Protein AF-A0AAP2E0U9-F1 (afdb_monomer_lite)

Organism: NCBI:txid2782350

Radius of gyration: 15.08 Å; chains: 1; bounding box: 34×25×40 Å

Foldseek 3Di:
DAVVVVQVVDQQFKPKDFQQQPVDPARLVVVQVSVCRQQVNLFPWAPWDWPDDLVDQKIKIWTDTPNDIDIDIAGCDRRGDGPVSVVVSQVVCVVVVGQWGKWWWDDPVRMTMIGTDGPVRVVVCVVPHPTDTD

pLDDT: mean 92.34, std 5.95, range [60.09, 98.56]

Structure (mmCIF, N/CA/C/O backbone):
data_AF-A0AAP2E0U9-F1
#
_entry.id   AF-A0AAP2E0U9-F1
#
loop_
_atom_site.group_PDB
_atom_site.id
_atom_site.type_symbol
_atom_site.label_atom_id
_atom_site.label_alt_id
_atom_site.label_comp_id
_atom_site.label_asym_id
_atom_site.label_entity_id
_atom_site.label_seq_id
_atom_site.pdbx_PDB_ins_code
_atom_site.Cartn_x
_atom_site.Cartn_y
_atom_site.Cartn_z
_atom_site.occupancy
_atom_site.B_iso_or_equiv
_atom_site.auth_seq_id
_atom_site.auth_comp_id
_atom_site.auth_asym_id
_atom_site.auth_atom_id
_atom_site.pdbx_PDB_model_num
ATOM 1 N N . MET A 1 1 ? -0.416 -11.662 25.549 1.00 60.09 1 MET A N 1
ATOM 2 C CA . MET A 1 1 ? -0.450 -11.434 24.098 1.00 60.09 1 MET A CA 1
ATOM 3 C C . MET A 1 1 ? -0.755 -9.972 23.897 1.00 60.09 1 MET A C 1
ATOM 5 O O . MET A 1 1 ? -1.768 -9.508 24.418 1.00 60.09 1 MET A O 1
ATOM 9 N N . LYS A 1 2 ? 0.167 -9.244 23.276 1.00 81.81 2 LYS A N 1
ATOM 10 C CA . LYS A 1 2 ? -0.075 -7.851 22.893 1.00 81.81 2 LYS A CA 1
ATOM 11 C C . LYS A 1 2 ? -1.037 -7.827 21.696 1.00 81.81 2 LYS A C 1
ATOM 13 O O . LYS A 1 2 ? -1.139 -8.826 20.985 1.00 81.81 2 LYS A O 1
ATOM 18 N N . ILE A 1 3 ? -1.794 -6.747 21.497 1.00 85.50 3 ILE A N 1
ATOM 19 C CA . ILE A 1 3 ? -2.794 -6.702 20.413 1.00 85.50 3 ILE A CA 1
ATOM 20 C C . ILE A 1 3 ? -2.119 -6.798 19.039 1.00 85.50 3 ILE A C 1
ATOM 22 O O . ILE A 1 3 ? -2.658 -7.417 18.130 1.00 85.50 3 ILE A O 1
ATOM 26 N N . GLU A 1 4 ? -0.907 -6.264 18.925 1.00 83.50 4 GLU A N 1
ATOM 27 C CA . GLU A 1 4 ? -0.065 -6.289 17.736 1.00 83.50 4 GLU A CA 1
ATOM 28 C C . GLU A 1 4 ? 0.244 -7.728 17.320 1.00 83.50 4 GLU A C 1
ATOM 30 O O . GLU A 1 4 ? 0.040 -8.087 16.168 1.00 83.50 4 GLU A O 1
ATOM 35 N N . GLU A 1 5 ? 0.645 -8.584 18.268 1.00 85.31 5 GLU A N 1
ATOM 36 C CA . GLU A 1 5 ? 0.932 -10.004 18.012 1.00 85.31 5 GLU A CA 1
ATOM 37 C C . GLU A 1 5 ? -0.302 -10.740 17.473 1.00 85.31 5 GLU A C 1
ATOM 39 O O . GLU A 1 5 ? -0.194 -11.578 16.580 1.00 85.31 5 GLU A O 1
ATOM 44 N N . LEU A 1 6 ? -1.488 -10.409 17.996 1.00 88.19 6 LEU A N 1
ATOM 45 C CA . LEU A 1 6 ? -2.742 -10.976 17.508 1.00 88.19 6 LEU A CA 1
ATOM 46 C C . LEU A 1 6 ? -3.062 -10.480 16.095 1.00 88.19 6 LEU A C 1
ATOM 48 O O . LEU A 1 6 ? -3.401 -11.290 15.238 1.00 88.19 6 LEU A O 1
ATOM 52 N N . LEU A 1 7 ? -2.953 -9.176 15.839 1.00 89.50 7 LEU A N 1
ATOM 53 C CA . LEU A 1 7 ? -3.239 -8.594 14.526 1.00 89.50 7 LEU A CA 1
ATOM 54 C C . LEU A 1 7 ? -2.284 -9.126 13.451 1.00 89.50 7 LEU A C 1
ATOM 56 O O . LEU A 1 7 ? -2.740 -9.498 12.374 1.00 89.50 7 LEU A O 1
ATOM 60 N N . LEU A 1 8 ? -0.992 -9.249 13.765 1.00 87.50 8 LEU A N 1
ATOM 61 C CA . LEU A 1 8 ? 0.019 -9.809 12.861 1.00 87.50 8 LEU A CA 1
ATOM 62 C C . LEU A 1 8 ? -0.222 -11.291 12.537 1.00 87.50 8 LEU A C 1
ATOM 64 O O . LEU A 1 8 ? 0.231 -11.774 11.504 1.00 87.50 8 LEU A O 1
ATOM 68 N N . SER A 1 9 ? -0.971 -12.017 13.375 1.00 87.06 9 SER A N 1
ATOM 69 C CA . SER A 1 9 ? -1.370 -13.402 13.083 1.00 87.06 9 SER A CA 1
ATOM 70 C C . SER A 1 9 ? -2.527 -13.522 12.076 1.00 87.06 9 SER A C 1
ATOM 72 O O . SER A 1 9 ? -2.862 -14.630 11.656 1.00 87.06 9 SER A O 1
ATOM 74 N N . LEU A 1 10 ? -3.144 -12.402 11.677 1.00 88.81 10 LEU A N 1
ATOM 75 C CA . LEU A 1 10 ? -4.302 -12.353 10.784 1.00 88.81 10 LEU A CA 1
ATOM 76 C C . LEU A 1 10 ? -3.895 -11.801 9.408 1.00 88.81 10 LEU A C 1
ATOM 78 O O . LEU A 1 10 ? -4.012 -10.605 9.146 1.00 88.81 10 LEU A O 1
ATOM 82 N N . SER A 1 11 ? -3.468 -12.683 8.501 1.00 82.38 11 SER A N 1
ATOM 83 C CA . SER A 1 11 ? -2.918 -12.323 7.178 1.00 82.38 11 SER A CA 1
ATOM 84 C C . SER A 1 11 ? -3.882 -11.600 6.224 1.00 82.38 11 SER A C 1
ATOM 86 O O . SER A 1 11 ? -3.443 -11.018 5.236 1.00 82.38 11 SER A O 1
ATOM 88 N N . ASP A 1 12 ? -5.189 -11.634 6.498 1.00 89.62 12 ASP A N 1
ATOM 89 C CA . ASP A 1 12 ? -6.207 -10.885 5.740 1.00 89.62 12 ASP A CA 1
ATOM 90 C C . ASP A 1 12 ? -6.577 -9.542 6.392 1.00 89.62 12 ASP A C 1
ATOM 92 O O . ASP A 1 12 ? -7.407 -8.804 5.865 1.00 89.62 12 ASP A O 1
ATOM 96 N N . VAL A 1 13 ? -5.980 -9.226 7.544 1.00 92.62 13 VAL A N 1
ATOM 97 C CA . VAL A 1 13 ? -6.200 -7.981 8.293 1.00 92.62 13 VAL A CA 1
ATOM 98 C C . VAL A 1 13 ? -4.960 -7.101 8.241 1.00 92.62 13 VAL A C 1
ATOM 100 O O . VAL A 1 13 ? -5.075 -5.900 8.001 1.00 92.62 13 VAL A O 1
ATOM 103 N N . VAL A 1 14 ? -3.782 -7.693 8.448 1.00 94.56 14 VAL A N 1
ATOM 104 C CA . VAL A 1 14 ? -2.504 -6.987 8.375 1.00 94.56 14 VAL A CA 1
ATOM 105 C C . VAL A 1 14 ? -1.708 -7.496 7.188 1.00 94.56 14 VAL A C 1
ATOM 107 O O . VAL A 1 14 ? -1.474 -8.693 7.035 1.00 94.56 14 VAL A O 1
ATOM 110 N N . PHE A 1 15 ? -1.283 -6.558 6.353 1.00 94.62 15 PHE A N 1
ATOM 111 C CA . PHE A 1 15 ? -0.332 -6.804 5.292 1.00 94.62 15 PHE A CA 1
ATOM 112 C C . PHE A 1 15 ? 1.074 -6.651 5.859 1.00 94.62 15 PHE A C 1
ATOM 114 O O . PHE A 1 15 ? 1.415 -5.604 6.405 1.00 94.62 15 PHE A O 1
ATOM 121 N N . VAL A 1 16 ? 1.860 -7.712 5.733 1.00 92.50 16 VAL A N 1
ATOM 122 C CA . VAL A 1 16 ? 3.255 -7.788 6.155 1.00 92.50 16 VAL A CA 1
ATOM 123 C C . VAL A 1 16 ? 4.077 -8.093 4.914 1.00 92.50 16 VAL A C 1
ATOM 125 O O . VAL A 1 16 ? 3.772 -9.070 4.226 1.00 92.50 16 VAL A O 1
ATOM 128 N N . PHE A 1 17 ? 5.092 -7.287 4.621 1.00 90.69 17 PHE A N 1
ATOM 129 C CA . PHE A 1 17 ? 6.033 -7.601 3.549 1.00 90.69 17 PHE A CA 1
ATOM 130 C C . PHE A 1 17 ? 7.441 -7.105 3.852 1.00 90.69 17 PHE A C 1
ATOM 132 O O . PHE A 1 17 ? 7.629 -6.150 4.607 1.00 90.69 17 PHE A O 1
ATOM 139 N N . ASP A 1 18 ? 8.402 -7.799 3.250 1.00 90.19 18 ASP A N 1
ATOM 140 C CA . ASP A 1 18 ? 9.794 -7.380 3.194 1.00 90.19 18 ASP A CA 1
ATOM 141 C C . ASP A 1 18 ? 9.924 -6.206 2.222 1.00 90.19 18 ASP A C 1
ATOM 143 O O . ASP A 1 18 ? 9.388 -6.250 1.116 1.00 90.19 18 ASP A O 1
ATOM 147 N N . THR A 1 19 ? 10.580 -5.137 2.656 1.00 89.25 19 THR A N 1
ATOM 148 C CA . THR A 1 19 ? 10.772 -3.937 1.834 1.00 89.25 19 THR A CA 1
ATOM 149 C C . THR A 1 19 ? 11.840 -4.116 0.755 1.00 89.25 19 THR A C 1
ATOM 151 O O . THR A 1 19 ? 11.876 -3.303 -0.172 1.00 89.25 19 THR A O 1
ATOM 154 N N . GLU A 1 20 ? 12.640 -5.185 0.826 1.00 89.50 20 GLU A N 1
ATOM 155 C CA . GLU A 1 20 ? 13.470 -5.676 -0.275 1.00 89.50 20 GLU A CA 1
ATOM 156 C C . GLU A 1 20 ? 12.590 -6.401 -1.318 1.00 89.50 20 GLU A C 1
ATOM 158 O O . GLU A 1 20 ? 11.845 -7.329 -1.015 1.00 89.50 20 GLU A O 1
ATOM 163 N N . LEU A 1 21 ? 12.674 -5.966 -2.574 1.00 86.06 21 LEU A N 1
ATOM 164 C CA . LEU A 1 21 ? 11.844 -6.359 -3.714 1.00 86.06 21 LEU A CA 1
ATOM 165 C C . LEU A 1 21 ? 12.523 -7.387 -4.624 1.00 86.06 21 LEU A C 1
ATOM 167 O O . LEU A 1 21 ? 11.905 -7.876 -5.567 1.00 86.06 21 LEU A O 1
ATOM 171 N N . ALA A 1 22 ? 13.795 -7.721 -4.383 1.00 82.31 22 ALA A N 1
ATOM 172 C CA . ALA A 1 22 ? 14.566 -8.601 -5.267 1.00 82.31 22 ALA A CA 1
ATOM 173 C C . ALA A 1 22 ? 14.046 -10.044 -5.335 1.00 82.31 22 ALA A C 1
ATOM 175 O O . ALA A 1 22 ? 14.417 -10.804 -6.232 1.00 82.31 22 ALA A O 1
ATOM 176 N N . ASN A 1 23 ? 13.201 -10.433 -4.387 1.00 84.62 23 ASN A N 1
ATOM 177 C CA . ASN A 1 23 ? 12.514 -11.716 -4.344 1.00 84.62 23 ASN A CA 1
ATOM 178 C C . ASN A 1 23 ? 11.212 -11.750 -5.167 1.00 84.62 23 ASN A C 1
ATOM 180 O O . ASN A 1 23 ? 10.657 -12.840 -5.319 1.00 84.62 23 ASN A O 1
ATOM 184 N N . LEU A 1 24 ? 10.729 -10.612 -5.681 1.00 84.81 24 LEU A N 1
ATOM 185 C CA . LEU A 1 24 ? 9.450 -10.499 -6.389 1.00 84.81 24 LEU A CA 1
ATOM 186 C C . LEU A 1 24 ? 9.652 -10.220 -7.883 1.00 84.81 24 LEU A C 1
ATOM 188 O O . LEU A 1 24 ? 10.531 -9.460 -8.283 1.00 84.81 24 LEU A O 1
ATOM 192 N N . GLU A 1 25 ? 8.807 -10.830 -8.716 1.00 87.19 25 GLU A N 1
ATOM 193 C CA . GLU A 1 25 ? 8.807 -10.589 -10.168 1.00 87.19 25 GLU A CA 1
ATOM 194 C C . GLU A 1 25 ? 8.030 -9.310 -10.522 1.00 87.19 25 GLU A C 1
ATOM 196 O O . GLU A 1 25 ? 8.446 -8.559 -11.400 1.00 87.19 25 GLU A O 1
ATOM 201 N N . HIS A 1 26 ? 6.937 -9.039 -9.797 1.00 93.56 26 HIS A N 1
ATOM 202 C CA . HIS A 1 26 ? 6.062 -7.876 -9.985 1.00 93.56 26 HIS A CA 1
ATOM 203 C C . HIS A 1 26 ? 5.720 -7.227 -8.626 1.00 93.56 26 HIS A C 1
ATOM 205 O O . HIS A 1 26 ? 4.585 -7.332 -8.142 1.00 93.56 26 HIS A O 1
ATOM 211 N N . PRO A 1 27 ? 6.702 -6.592 -7.956 1.00 94.06 27 PRO A N 1
ATOM 212 C CA . PRO A 1 27 ? 6.560 -6.125 -6.579 1.00 94.06 27 PRO A CA 1
ATOM 213 C C . PRO A 1 27 ? 5.426 -5.117 -6.365 1.00 94.06 27 PRO A C 1
ATOM 215 O O . PRO A 1 27 ? 4.674 -5.227 -5.393 1.00 94.06 27 PRO A O 1
ATOM 218 N N . TYR A 1 28 ? 5.256 -4.136 -7.254 1.00 96.00 28 TYR A N 1
ATOM 219 C CA . TYR A 1 28 ? 4.191 -3.145 -7.117 1.00 96.00 28 TYR A CA 1
ATOM 220 C C . TYR A 1 28 ? 2.816 -3.779 -7.322 1.00 96.00 28 TYR A C 1
ATOM 222 O O . TYR A 1 28 ? 1.863 -3.401 -6.633 1.00 96.00 28 TYR A O 1
ATOM 230 N N . GLU A 1 29 ? 2.696 -4.748 -8.233 1.00 97.31 29 GLU A N 1
ATOM 231 C CA . GLU A 1 29 ? 1.455 -5.503 -8.401 1.00 97.31 29 GLU A CA 1
ATOM 232 C C . GLU A 1 29 ? 1.095 -6.283 -7.135 1.00 97.31 29 GLU A C 1
ATOM 234 O O . GLU A 1 29 ? -0.022 -6.142 -6.626 1.00 97.31 29 GLU A O 1
ATOM 239 N N . GLU A 1 30 ? 2.031 -7.056 -6.591 1.00 95.69 30 GLU A N 1
ATOM 240 C CA . GLU A 1 30 ? 1.802 -7.871 -5.397 1.00 95.69 30 GLU A CA 1
ATOM 241 C C . GLU A 1 30 ? 1.421 -7.022 -4.175 1.00 95.69 30 GLU A C 1
ATOM 243 O O . GLU A 1 30 ? 0.493 -7.361 -3.423 1.00 95.69 30 GLU A O 1
ATOM 248 N N .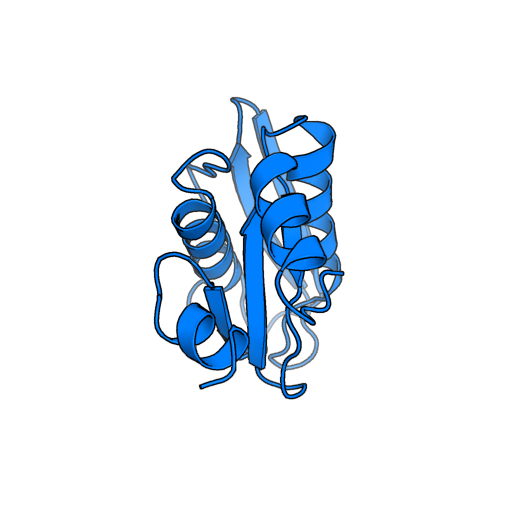 ILE A 1 31 ? 2.076 -5.871 -4.004 1.00 96.00 31 ILE A N 1
ATOM 249 C CA . ILE A 1 31 ? 1.752 -4.925 -2.935 1.00 96.00 31 ILE A CA 1
ATOM 250 C C . ILE A 1 31 ? 0.349 -4.324 -3.141 1.00 96.00 31 ILE A C 1
ATOM 252 O O . ILE A 1 31 ? -0.457 -4.305 -2.206 1.00 96.00 31 ILE A O 1
ATOM 256 N N . LEU A 1 32 ? 0.002 -3.878 -4.356 1.00 97.69 32 LEU A N 1
ATOM 257 C CA . LEU A 1 32 ? -1.336 -3.346 -4.663 1.00 97.69 32 LEU A CA 1
ATOM 258 C C . LEU A 1 32 ? -2.440 -4.382 -4.412 1.00 97.69 32 LEU A C 1
ATOM 260 O O . LEU A 1 32 ? -3.485 -4.047 -3.844 1.00 97.69 32 LEU A O 1
ATOM 264 N N . GLN A 1 33 ? -2.213 -5.639 -4.795 1.00 96.81 33 GLN A N 1
ATOM 265 C CA . GLN A 1 33 ? -3.140 -6.740 -4.534 1.00 96.81 33 GLN A CA 1
ATOM 266 C C . GLN A 1 33 ? -3.283 -7.023 -3.031 1.00 96.81 33 GLN A C 1
ATOM 268 O O . GLN A 1 33 ? -4.380 -7.324 -2.550 1.00 96.81 33 GLN A O 1
ATOM 273 N N . SER A 1 34 ? -2.204 -6.888 -2.263 1.00 96.44 34 SER A N 1
ATOM 274 C CA . SER A 1 34 ? -2.234 -7.060 -0.808 1.00 96.44 34 SER A CA 1
ATOM 275 C C . SER A 1 34 ? -3.008 -5.938 -0.113 1.00 96.44 34 SER A C 1
ATOM 277 O O . SER A 1 34 ? -3.867 -6.221 0.725 1.00 96.44 34 SER A O 1
ATOM 279 N N . PHE A 1 35 ? -2.834 -4.681 -0.537 1.00 97.62 35 PHE A N 1
ATOM 280 C CA . PHE A 1 35 ? -3.680 -3.568 -0.087 1.00 97.62 35 PHE A CA 1
ATOM 281 C C . PHE A 1 35 ? -5.156 -3.765 -0.446 1.00 97.62 35 PHE A C 1
ATOM 283 O O . PHE A 1 35 ? -6.050 -3.420 0.337 1.00 97.62 35 PHE A O 1
ATOM 290 N N . ALA A 1 36 ? -5.437 -4.372 -1.600 1.00 97.19 36 ALA A N 1
ATOM 291 C CA . ALA A 1 36 ? -6.800 -4.724 -1.970 1.00 97.19 36 ALA A CA 1
ATOM 292 C C . ALA A 1 36 ? -7.418 -5.761 -1.028 1.00 97.19 36 ALA A C 1
ATOM 294 O O . ALA A 1 36 ? -8.582 -5.639 -0.638 1.00 97.19 36 ALA A O 1
ATOM 295 N N . ARG A 1 37 ? -6.621 -6.747 -0.613 1.00 96.88 37 ARG A N 1
ATOM 296 C CA . ARG A 1 37 ? -7.031 -7.801 0.316 1.00 96.88 37 ARG A CA 1
ATOM 297 C C . ARG A 1 37 ? -7.364 -7.246 1.698 1.00 96.88 37 ARG A C 1
ATOM 299 O O . ARG A 1 37 ? -8.483 -7.450 2.166 1.00 96.88 37 ARG A O 1
ATOM 306 N N . ILE A 1 38 ? -6.446 -6.488 2.306 1.00 97.19 38 ILE A N 1
ATOM 307 C CA . ILE A 1 38 ? -6.635 -5.969 3.673 1.00 97.19 38 ILE A CA 1
ATOM 308 C C . ILE A 1 38 ? -7.687 -4.860 3.754 1.00 97.19 38 ILE A C 1
ATOM 310 O O . ILE A 1 38 ? -8.277 -4.640 4.805 1.00 97.19 38 ILE A O 1
ATOM 314 N N . SER A 1 39 ? -7.974 -4.180 2.640 1.00 97.44 39 SER A N 1
ATOM 315 C CA . SER A 1 39 ? -9.102 -3.243 2.551 1.00 97.44 39 SER A CA 1
ATOM 316 C C . SER A 1 39 ? -10.437 -3.924 2.244 1.00 97.44 39 SER A C 1
ATOM 318 O O . SER A 1 39 ? -11.446 -3.240 2.059 1.00 97.44 39 SER A O 1
ATOM 320 N N . HIS A 1 40 ? -10.454 -5.258 2.157 1.00 95.31 40 HIS A N 1
ATOM 321 C CA . HIS A 1 40 ? -11.616 -6.071 1.805 1.00 95.31 40 HIS A CA 1
ATOM 322 C C . HIS A 1 40 ? -12.295 -5.618 0.502 1.00 95.31 40 HIS A C 1
ATOM 324 O O . HIS A 1 40 ? -13.521 -5.585 0.392 1.00 95.31 40 HIS A O 1
ATOM 330 N N . GLY A 1 41 ? -11.484 -5.239 -0.491 1.00 94.56 41 GLY A N 1
ATOM 331 C CA . GLY A 1 41 ? -11.943 -4.807 -1.809 1.00 94.56 41 GLY A CA 1
ATOM 332 C C . GLY A 1 41 ? -12.449 -3.364 -1.884 1.00 94.56 41 GLY A C 1
ATOM 333 O O . GLY A 1 41 ? -12.932 -2.962 -2.939 1.00 94.56 41 GLY A O 1
ATOM 334 N N . VAL A 1 42 ? -12.341 -2.560 -0.818 1.00 96.31 42 VAL A N 1
ATOM 335 C CA . VAL A 1 42 ? -12.670 -1.123 -0.891 1.00 96.31 42 VAL A CA 1
ATOM 336 C C . VAL A 1 42 ? -11.639 -0.372 -1.739 1.00 96.31 42 VAL A C 1
ATOM 338 O O . VAL A 1 42 ? -12.004 0.467 -2.562 1.00 96.31 42 VAL A O 1
ATOM 341 N N . PHE A 1 43 ? -10.354 -0.692 -1.578 1.00 97.69 43 PHE A N 1
ATOM 342 C CA . PHE A 1 43 ? -9.305 -0.298 -2.512 1.00 97.69 43 PHE A CA 1
ATOM 343 C C . PHE A 1 43 ? -9.125 -1.443 -3.511 1.00 97.69 43 PHE A C 1
ATOM 345 O O . PHE A 1 43 ? -8.586 -2.481 -3.162 1.00 97.69 43 PHE A O 1
ATOM 352 N N . HIS A 1 44 ? -9.620 -1.303 -4.739 1.00 97.38 44 HIS A N 1
ATOM 353 C CA . HIS A 1 44 ? -9.623 -2.404 -5.709 1.00 97.38 44 HIS A CA 1
ATOM 354 C C . HIS A 1 44 ? -8.942 -2.003 -7.023 1.00 97.38 44 HIS A C 1
ATOM 356 O O . HIS A 1 44 ? -9.624 -1.650 -7.991 1.00 97.38 44 HIS A O 1
ATOM 362 N N . PRO A 1 45 ? -7.597 -1.990 -7.056 1.00 98.00 45 PRO A N 1
ATOM 363 C CA . PRO A 1 45 ? -6.854 -1.817 -8.289 1.00 98.00 45 PRO A CA 1
ATOM 364 C C . PRO A 1 45 ? -7.080 -3.026 -9.206 1.00 98.00 45 PRO A C 1
ATOM 366 O O . PRO A 1 45 ? -7.114 -4.172 -8.767 1.00 98.00 45 PRO A O 1
ATOM 369 N N . THR A 1 46 ? -7.246 -2.761 -10.495 1.00 98.25 46 THR A N 1
ATOM 370 C CA . THR A 1 46 ? -7.465 -3.764 -11.546 1.00 98.25 46 THR A CA 1
ATOM 371 C C . THR A 1 46 ? -6.605 -3.438 -12.759 1.00 98.25 46 THR A C 1
ATOM 373 O O . THR A 1 46 ? -6.108 -2.319 -12.874 1.00 98.25 46 THR A O 1
ATOM 376 N N . ASN A 1 47 ? -6.447 -4.388 -13.687 1.00 98.06 47 ASN A N 1
ATOM 377 C CA . ASN A 1 47 ? -5.638 -4.198 -14.899 1.00 98.06 47 ASN A CA 1
ATOM 378 C C . ASN A 1 47 ? -4.225 -3.680 -14.573 1.00 98.06 47 ASN A C 1
ATOM 380 O O . ASN A 1 47 ? -3.766 -2.712 -15.184 1.00 98.06 47 ASN A O 1
ATOM 384 N N . ILE A 1 48 ? -3.600 -4.280 -13.555 1.00 98.38 48 ILE A N 1
ATOM 385 C CA . ILE A 1 48 ? -2.283 -3.882 -13.070 1.00 98.38 48 ILE A CA 1
ATOM 386 C C . ILE A 1 48 ? -1.230 -4.341 -14.084 1.00 98.38 48 ILE A C 1
ATOM 388 O O . ILE A 1 48 ? -1.329 -5.425 -14.654 1.00 98.38 48 ILE A O 1
ATOM 392 N N . GLN A 1 49 ? -0.274 -3.468 -14.358 1.00 98.25 49 GLN A N 1
ATOM 393 C CA . GLN A 1 49 ? 0.921 -3.734 -15.140 1.00 98.25 49 GLN A CA 1
ATOM 394 C C . GLN A 1 49 ? 2.089 -3.167 -14.352 1.00 98.25 49 GLN A C 1
ATOM 396 O O . GLN A 1 49 ? 2.053 -1.990 -13.985 1.00 98.25 49 GLN A O 1
ATOM 401 N N . ASP A 1 50 ? 3.083 -4.002 -14.107 1.00 97.00 50 ASP A N 1
ATOM 402 C CA . ASP A 1 50 ? 4.279 -3.684 -13.344 1.00 97.00 50 ASP A CA 1
ATOM 403 C C . ASP A 1 50 ? 5.498 -4.019 -14.206 1.00 97.00 50 ASP A C 1
ATOM 405 O O . ASP A 1 50 ? 5.681 -5.175 -14.596 1.00 97.00 50 ASP A O 1
ATOM 409 N N . ASP A 1 51 ? 6.274 -3.000 -14.572 1.00 95.00 51 ASP A N 1
ATOM 410 C CA . ASP A 1 51 ? 7.486 -3.152 -15.380 1.00 95.00 51 ASP A CA 1
ATOM 411 C C . ASP A 1 51 ? 8.784 -3.043 -14.558 1.00 95.00 51 ASP A C 1
ATOM 413 O O . ASP A 1 51 ? 9.854 -2.797 -15.126 1.00 95.00 51 ASP A O 1
ATOM 417 N N . PHE A 1 52 ? 8.699 -3.239 -13.236 1.00 93.25 52 PHE A N 1
ATOM 418 C CA . PHE A 1 52 ? 9.856 -3.270 -12.347 1.00 93.25 52 PHE A CA 1
ATOM 419 C C . PHE A 1 52 ? 10.949 -4.225 -12.858 1.00 93.25 52 PHE A C 1
ATOM 421 O O . PHE A 1 52 ? 10.714 -5.402 -13.131 1.00 93.25 52 PHE A O 1
ATOM 428 N N . ASP A 1 53 ? 12.174 -3.708 -12.959 1.00 91.06 53 ASP A N 1
ATOM 429 C CA . ASP A 1 53 ? 13.375 -4.469 -13.304 1.00 91.06 53 ASP A CA 1
ATOM 430 C C . ASP A 1 53 ? 14.562 -3.859 -12.552 1.00 91.06 53 ASP A C 1
ATOM 432 O O . ASP A 1 53 ? 14.909 -2.698 -12.770 1.00 91.06 53 ASP A O 1
ATOM 436 N N . LEU A 1 54 ? 15.226 -4.656 -11.707 1.00 89.75 54 LEU A N 1
ATOM 437 C CA . LEU A 1 54 ? 16.411 -4.254 -10.931 1.00 89.75 54 LEU A CA 1
ATOM 438 C C . LEU A 1 54 ? 17.585 -3.756 -11.793 1.00 89.75 54 LEU A C 1
ATOM 440 O O . LEU A 1 54 ? 18.541 -3.178 -11.281 1.00 89.75 54 LEU A O 1
ATOM 444 N N . LYS A 1 55 ? 17.569 -4.008 -13.106 1.00 90.12 55 LYS A N 1
ATOM 445 C CA . LYS A 1 55 ? 18.576 -3.486 -14.045 1.00 90.12 55 LYS A CA 1
ATOM 446 C C . LYS A 1 55 ? 18.327 -2.031 -14.432 1.00 90.12 55 LYS A C 1
ATOM 448 O O . LYS A 1 55 ? 19.200 -1.412 -15.046 1.00 90.12 55 LYS A O 1
ATOM 453 N N . HIS A 1 56 ? 17.145 -1.502 -14.141 1.00 90.38 56 HIS A N 1
ATOM 454 C CA . HIS A 1 56 ? 16.771 -0.121 -14.393 1.00 90.38 56 HIS A CA 1
ATOM 455 C C . HIS A 1 56 ? 16.852 0.702 -13.108 1.00 90.38 56 HIS A C 1
ATOM 457 O O . HIS A 1 56 ? 16.867 0.180 -12.003 1.00 90.38 56 HIS A O 1
ATOM 463 N N . THR A 1 57 ? 16.910 2.022 -13.263 1.00 91.25 57 THR A N 1
ATOM 464 C CA . THR A 1 57 ? 16.907 2.957 -12.127 1.00 91.25 57 THR A CA 1
ATOM 465 C C . THR A 1 57 ? 15.500 3.336 -11.673 1.00 91.25 57 THR A C 1
ATOM 467 O O . THR A 1 57 ? 15.360 4.065 -10.700 1.00 91.25 57 THR A O 1
ATOM 470 N N . HIS A 1 58 ? 14.472 2.911 -12.410 1.00 92.88 58 HIS A N 1
ATOM 471 C CA . HIS A 1 58 ? 13.072 3.213 -12.133 1.00 92.88 58 HIS A CA 1
ATOM 472 C C . HIS A 1 58 ? 12.193 2.058 -12.616 1.00 92.88 58 HIS A C 1
ATOM 474 O O . HIS A 1 58 ? 12.492 1.456 -13.652 1.00 92.88 58 H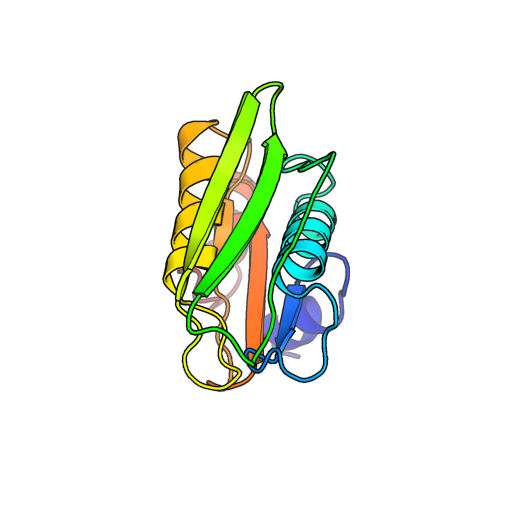IS A O 1
ATOM 480 N N . GLY A 1 59 ? 11.086 1.830 -11.914 1.00 93.06 59 GLY A N 1
ATOM 481 C CA . GLY A 1 59 ? 9.969 0.998 -12.350 1.00 93.06 59 GLY A CA 1
ATOM 482 C C . GLY A 1 59 ? 8.713 1.845 -12.540 1.00 93.06 59 GLY A C 1
ATOM 483 O O . GLY A 1 59 ? 8.580 2.943 -12.003 1.00 93.06 59 GLY A O 1
ATOM 484 N N . GLU A 1 60 ? 7.781 1.363 -13.336 1.00 96.25 60 GLU A N 1
ATOM 485 C CA . GLU A 1 60 ? 6.514 1.979 -13.670 1.00 96.25 60 GLU A CA 1
ATOM 486 C C . GLU A 1 60 ? 5.382 0.998 -13.383 1.00 96.25 60 GLU A C 1
ATOM 488 O O . GLU A 1 60 ? 5.352 -0.140 -13.849 1.00 96.25 60 GLU A O 1
ATOM 493 N N . VAL A 1 61 ? 4.386 1.485 -12.652 1.00 97.88 61 VAL A N 1
ATOM 494 C 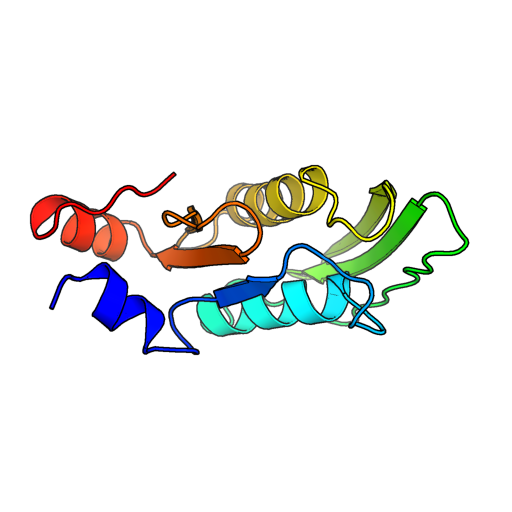CA . VAL A 1 61 ? 3.152 0.749 -12.414 1.00 97.88 61 VAL A CA 1
ATOM 495 C C . VAL A 1 61 ? 1.994 1.478 -13.076 1.00 97.88 61 VAL A C 1
ATOM 497 O O . VAL A 1 61 ? 1.8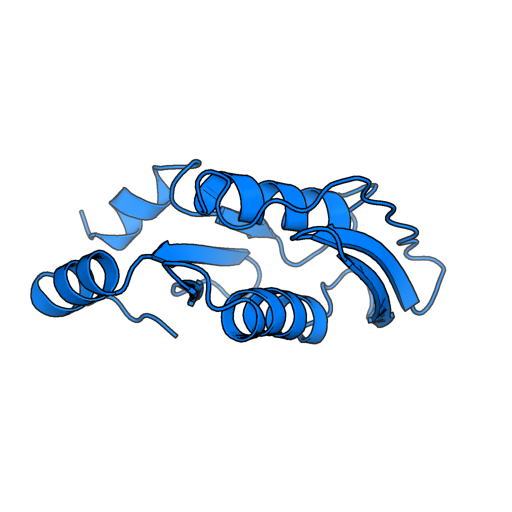35 2.702 -12.979 1.00 97.88 61 VAL A O 1
ATOM 500 N N . THR A 1 62 ? 1.162 0.714 -13.770 1.00 98.44 62 THR A N 1
ATOM 501 C CA . THR A 1 62 ? -0.090 1.175 -14.363 1.00 98.44 62 THR A CA 1
ATOM 502 C C . THR A 1 62 ? -1.229 0.332 -13.822 1.00 98.44 62 THR A C 1
ATOM 504 O O . THR A 1 62 ? -1.119 -0.882 -13.772 1.00 98.44 62 THR A O 1
ATOM 507 N N . PHE A 1 63 ? -2.344 0.948 -13.443 1.00 98.56 63 PHE A N 1
ATOM 508 C CA . PHE A 1 63 ? -3.529 0.221 -12.981 1.00 98.56 63 PHE A CA 1
ATOM 509 C C . PHE A 1 63 ? -4.796 1.057 -13.160 1.00 98.56 63 PHE A C 1
ATOM 511 O O . PHE A 1 63 ? -4.750 2.241 -13.495 1.00 98.56 63 PHE A O 1
ATOM 518 N N . GLN A 1 64 ? -5.951 0.439 -12.946 1.00 98.50 64 GLN A N 1
ATOM 519 C CA . GLN A 1 64 ? -7.243 1.105 -12.875 1.00 98.50 64 GLN A CA 1
ATOM 520 C C . GLN A 1 64 ? -7.807 1.038 -11.463 1.00 98.50 64 GLN A C 1
ATOM 522 O O . GLN A 1 64 ? -7.829 -0.028 -10.859 1.00 98.50 64 GLN A O 1
ATOM 527 N N . LEU A 1 65 ? -8.319 2.156 -10.960 1.00 97.50 65 LEU A N 1
ATOM 528 C CA . LEU A 1 65 ? -8.965 2.246 -9.654 1.00 97.50 65 LEU A CA 1
ATOM 529 C C . LEU A 1 65 ? -10.140 3.222 -9.752 1.00 97.50 65 LEU A C 1
ATOM 531 O O . LEU A 1 65 ? -10.013 4.292 -10.343 1.00 97.50 65 LEU A O 1
ATOM 535 N N . ALA A 1 66 ? -11.307 2.836 -9.226 1.00 95.19 66 ALA A N 1
ATOM 536 C CA . ALA A 1 66 ? -12.537 3.638 -9.298 1.00 95.19 66 ALA A CA 1
ATOM 537 C C . ALA A 1 66 ? -12.876 4.146 -10.724 1.00 95.19 66 ALA A C 1
ATOM 539 O O . ALA A 1 66 ? -13.341 5.269 -10.908 1.00 95.19 66 ALA A O 1
ATOM 540 N N . GLY A 1 67 ? -12.613 3.321 -11.746 1.00 95.31 67 GLY A N 1
ATOM 541 C CA . GLY A 1 67 ? -12.860 3.647 -13.158 1.00 95.31 67 GLY A CA 1
ATOM 542 C C . GLY A 1 67 ? -11.844 4.600 -13.801 1.00 95.31 67 GLY A C 1
ATOM 543 O O . GLY A 1 67 ? -11.986 4.921 -14.979 1.00 95.31 67 GLY A O 1
ATOM 544 N N . GLN A 1 68 ? -10.818 5.036 -13.068 1.00 96.94 68 GLN A N 1
ATOM 545 C CA . GLN A 1 68 ? -9.747 5.895 -13.572 1.00 96.94 68 GLN A CA 1
ATOM 546 C C . GLN A 1 68 ? -8.468 5.094 -13.793 1.00 96.94 68 GLN A C 1
ATOM 548 O O . GLN A 1 68 ? -8.181 4.159 -13.048 1.00 96.94 68 GLN A O 1
ATOM 553 N N . LYS A 1 69 ? -7.695 5.461 -14.821 1.00 98.12 69 LYS A N 1
ATOM 554 C CA . LYS A 1 69 ? -6.388 4.862 -15.104 1.00 98.12 69 LYS A CA 1
ATOM 555 C C . LYS A 1 69 ? -5.288 5.689 -14.447 1.00 98.12 69 LYS A C 1
ATOM 557 O O . LYS A 1 69 ? -5.183 6.886 -14.699 1.00 98.12 69 LYS A O 1
ATOM 562 N N . TYR A 1 70 ? -4.441 5.015 -13.688 1.00 98.19 70 TYR A N 1
ATOM 563 C CA . TYR A 1 70 ? -3.266 5.559 -13.029 1.00 98.19 70 TYR A CA 1
ATOM 564 C C . TYR A 1 70 ? -2.006 4.982 -13.668 1.00 98.19 70 TYR A C 1
ATOM 566 O O . TYR A 1 70 ? -1.994 3.830 -14.101 1.00 98.19 70 TYR A O 1
ATOM 574 N N . ARG A 1 71 ? -0.966 5.808 -13.767 1.00 98.00 71 ARG A N 1
ATOM 575 C CA . ARG A 1 71 ? 0.353 5.446 -14.288 1.00 98.00 71 ARG A CA 1
ATOM 576 C C . ARG A 1 71 ? 1.389 6.283 -13.558 1.00 98.00 71 ARG A C 1
ATOM 578 O O . ARG A 1 71 ? 1.298 7.511 -13.610 1.00 98.00 71 ARG A O 1
ATOM 585 N N . ARG A 1 72 ? 2.343 5.646 -12.887 1.00 97.50 72 ARG A N 1
ATOM 586 C CA . ARG A 1 72 ? 3.384 6.347 -12.130 1.00 97.50 72 ARG A CA 1
ATOM 587 C C . ARG A 1 72 ? 4.699 5.583 -12.176 1.00 97.50 72 ARG A C 1
ATOM 589 O O . ARG A 1 72 ? 4.689 4.359 -12.226 1.00 97.50 72 ARG A O 1
ATOM 596 N N . ARG A 1 73 ? 5.795 6.341 -12.180 1.00 96.94 73 ARG A N 1
ATOM 597 C CA . ARG A 1 73 ? 7.161 5.833 -12.056 1.00 96.94 73 ARG A CA 1
ATOM 598 C C . ARG A 1 73 ? 7.663 6.043 -10.638 1.00 96.94 73 ARG A C 1
ATOM 600 O O . ARG A 1 73 ? 7.321 7.062 -10.037 1.00 96.94 73 ARG A O 1
ATOM 607 N N . PHE A 1 74 ? 8.459 5.098 -10.178 1.00 96.12 74 PHE A N 1
ATOM 608 C CA . PHE A 1 74 ? 9.092 5.062 -8.871 1.00 96.12 74 PHE A CA 1
ATOM 609 C C . PHE A 1 74 ? 10.565 4.734 -9.044 1.00 96.12 74 PHE A C 1
ATOM 611 O O . PHE A 1 74 ? 10.935 4.026 -9.987 1.00 96.12 74 PHE A O 1
ATOM 618 N N . ASP A 1 75 ? 11.386 5.284 -8.164 1.00 94.62 75 ASP A N 1
ATOM 619 C CA . ASP A 1 75 ? 12.825 5.073 -8.199 1.00 94.62 75 ASP A CA 1
ATOM 620 C C . ASP A 1 75 ? 13.143 3.650 -7.714 1.00 94.62 75 ASP A C 1
ATOM 622 O O . ASP A 1 75 ? 12.446 3.083 -6.874 1.00 94.62 75 ASP A O 1
ATOM 626 N N . ILE 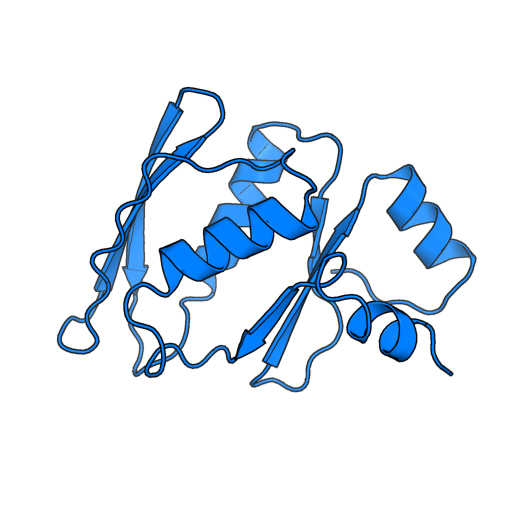A 1 76 ? 14.196 3.051 -8.265 1.00 91.19 76 ILE A N 1
ATOM 627 C CA . ILE A 1 76 ? 14.738 1.773 -7.796 1.00 91.19 76 ILE A CA 1
ATOM 628 C C . ILE A 1 76 ? 16.103 2.072 -7.179 1.00 91.19 76 ILE A C 1
ATOM 630 O O . ILE A 1 76 ? 17.061 2.373 -7.898 1.00 91.19 76 ILE A O 1
ATOM 634 N N . ASP A 1 77 ? 16.184 2.007 -5.850 1.00 88.69 77 ASP A N 1
ATOM 635 C CA . ASP A 1 77 ? 17.438 2.122 -5.101 1.00 88.69 77 ASP A CA 1
ATOM 636 C C . ASP A 1 77 ? 17.844 0.747 -4.564 1.00 88.69 77 ASP A C 1
ATOM 638 O O . ASP A 1 77 ? 17.320 0.257 -3.562 1.00 88.69 77 ASP A O 1
ATOM 642 N N . GLY A 1 78 ? 18.744 0.086 -5.293 1.00 87.69 78 GLY A N 1
ATOM 643 C CA . GLY A 1 78 ? 19.066 -1.315 -5.052 1.00 87.69 78 GLY A CA 1
ATOM 644 C C . GLY A 1 78 ? 17.834 -2.187 -5.269 1.00 87.69 78 GLY A C 1
ATOM 645 O O . GLY A 1 78 ? 17.270 -2.210 -6.360 1.00 87.69 78 GLY A O 1
ATOM 646 N N . ASP A 1 79 ? 17.435 -2.907 -4.234 1.00 86.25 79 ASP A N 1
ATOM 647 C CA . ASP A 1 79 ? 16.225 -3.712 -4.192 1.00 86.25 79 ASP A CA 1
ATOM 648 C C . ASP A 1 79 ? 15.146 -3.133 -3.277 1.00 86.25 79 ASP A C 1
ATOM 650 O O . ASP A 1 79 ? 14.142 -3.788 -3.060 1.00 86.25 79 ASP A O 1
ATOM 654 N N . TRP A 1 80 ? 15.278 -1.912 -2.769 1.00 89.69 80 TRP A N 1
ATOM 655 C CA . TRP A 1 80 ? 14.310 -1.362 -1.820 1.00 89.69 80 TRP A CA 1
ATOM 656 C C . TRP A 1 80 ? 13.073 -0.795 -2.514 1.00 89.69 80 TRP A C 1
ATOM 658 O O . TRP A 1 80 ? 13.154 -0.178 -3.580 1.00 89.69 80 TRP A O 1
ATOM 668 N N . VAL A 1 81 ? 11.911 -0.952 -1.877 1.00 89.44 81 VAL A N 1
ATOM 669 C CA . VAL A 1 81 ? 10.691 -0.257 -2.295 1.00 89.44 81 VAL A CA 1
ATOM 670 C C . VAL A 1 81 ? 10.848 1.253 -2.134 1.00 89.44 81 VAL A C 1
ATOM 672 O O . VAL A 1 81 ? 11.240 1.744 -1.077 1.00 89.44 81 VAL A O 1
ATOM 675 N N . ASP A 1 82 ? 10.477 2.002 -3.171 1.00 92.69 82 ASP A N 1
ATOM 676 C CA . ASP A 1 82 ? 10.401 3.460 -3.102 1.00 92.69 82 ASP A CA 1
ATOM 677 C C . ASP A 1 82 ? 9.342 3.896 -2.064 1.00 92.69 82 ASP A C 1
ATOM 679 O O . ASP A 1 82 ? 8.154 3.590 -2.233 1.00 92.69 82 ASP A O 1
ATOM 683 N N . PRO A 1 83 ? 9.701 4.645 -1.005 1.00 90.75 83 PRO A N 1
ATOM 684 C CA . PRO A 1 83 ? 8.733 5.154 -0.032 1.00 90.75 83 PRO A CA 1
ATOM 685 C C . PRO A 1 83 ? 7.634 6.043 -0.647 1.00 90.75 83 PRO A C 1
ATOM 687 O O . PRO A 1 83 ? 6.521 6.136 -0.106 1.00 90.75 83 PRO A O 1
ATOM 690 N N . GLU A 1 84 ? 7.900 6.684 -1.792 1.00 94.81 84 GLU A N 1
ATOM 691 C CA . GLU A 1 84 ? 6.894 7.449 -2.537 1.00 94.81 84 GLU A CA 1
ATOM 692 C C . GLU A 1 84 ? 5.745 6.562 -3.030 1.00 94.81 84 GLU A C 1
ATOM 694 O O . GLU A 1 84 ? 4.616 7.046 -3.153 1.00 94.81 84 GLU A O 1
ATOM 699 N N . PHE A 1 85 ? 5.984 5.271 -3.280 1.00 95.62 85 PHE A N 1
ATOM 700 C CA . PHE A 1 85 ? 4.947 4.338 -3.719 1.00 95.62 85 PHE A CA 1
ATOM 701 C C . PHE A 1 85 ? 3.854 4.166 -2.664 1.00 95.62 85 PHE A C 1
ATOM 703 O O . PHE A 1 85 ? 2.668 4.322 -2.964 1.00 95.62 85 PHE A O 1
ATOM 710 N N . LEU A 1 86 ? 4.236 3.932 -1.408 1.00 94.44 86 LEU A N 1
ATOM 711 C CA . LEU A 1 86 ? 3.285 3.792 -0.302 1.00 94.44 86 LEU A CA 1
ATOM 712 C C . LEU A 1 86 ? 2.530 5.102 -0.055 1.00 94.44 86 LEU A C 1
ATOM 714 O O . LEU A 1 86 ? 1.300 5.113 0.045 1.00 94.44 86 LEU A O 1
ATOM 718 N N . THR A 1 87 ? 3.257 6.223 -0.059 1.00 94.81 87 THR A N 1
ATOM 719 C CA . THR A 1 87 ? 2.671 7.566 0.061 1.00 94.81 87 THR A CA 1
ATOM 720 C C . THR A 1 87 ? 1.644 7.820 -1.043 1.00 94.81 87 THR A C 1
ATOM 722 O O . THR A 1 87 ? 0.557 8.346 -0.788 1.00 94.81 87 THR A O 1
ATOM 725 N N . TYR A 1 88 ? 1.950 7.405 -2.272 1.00 97.06 88 TYR A N 1
ATOM 726 C CA . TYR A 1 88 ? 1.046 7.518 -3.407 1.00 97.06 88 TYR A CA 1
ATOM 727 C C . TYR A 1 88 ? -0.221 6.679 -3.230 1.00 97.06 88 TYR A C 1
ATOM 729 O O . TYR A 1 88 ? -1.322 7.209 -3.392 1.00 97.06 88 TYR A O 1
ATOM 737 N N . VAL A 1 89 ? -0.090 5.404 -2.855 1.00 96.81 89 VAL A N 1
ATOM 738 C CA . VAL A 1 89 ? -1.234 4.506 -2.621 1.00 96.81 89 VAL A CA 1
ATOM 739 C C . VAL A 1 89 ? -2.161 5.069 -1.539 1.00 96.81 89 VAL A C 1
ATOM 741 O O . VAL A 1 89 ? -3.382 5.108 -1.720 1.00 96.81 89 VAL A O 1
ATOM 744 N N . PHE A 1 90 ? -1.605 5.577 -0.437 1.00 96.06 90 PHE A N 1
ATOM 745 C CA . PHE A 1 90 ? -2.401 6.152 0.653 1.00 96.06 90 PHE A CA 1
ATOM 746 C C . PHE A 1 90 ? -3.058 7.468 0.236 1.00 96.06 90 PHE A C 1
ATOM 748 O O . PHE A 1 90 ? -4.224 7.714 0.563 1.00 96.06 90 PHE A O 1
ATOM 755 N N . GLY A 1 91 ? -2.344 8.277 -0.550 1.00 96.44 91 GLY A N 1
ATOM 756 C CA . GLY A 1 91 ? -2.874 9.483 -1.175 1.00 96.44 91 GLY A CA 1
ATOM 757 C C . GLY A 1 91 ? -4.096 9.196 -2.046 1.00 96.44 91 GLY A C 1
ATOM 758 O O . GLY A 1 91 ? -5.115 9.868 -1.894 1.00 96.44 91 GLY A O 1
ATOM 759 N N . LEU A 1 92 ? -4.051 8.152 -2.880 1.00 96.75 92 LEU A N 1
ATOM 760 C CA . LEU A 1 92 ? -5.190 7.743 -3.709 1.00 96.75 92 LEU A CA 1
ATOM 761 C C . LEU A 1 92 ? -6.400 7.324 -2.870 1.00 96.75 92 LEU A C 1
ATOM 763 O O . LEU A 1 92 ? -7.527 7.727 -3.161 1.00 96.75 92 LEU A O 1
ATOM 767 N N . ALA A 1 93 ? -6.185 6.549 -1.805 1.00 95.31 93 ALA A N 1
ATOM 768 C CA . ALA A 1 93 ? -7.263 6.161 -0.896 1.00 95.31 93 ALA A CA 1
ATOM 769 C C . ALA A 1 93 ? -7.936 7.383 -0.239 1.00 95.31 93 ALA A C 1
ATOM 771 O O . ALA A 1 93 ? -9.163 7.424 -0.092 1.00 95.31 93 ALA A O 1
ATOM 772 N N . ALA A 1 94 ? -7.145 8.396 0.126 1.00 95.25 94 ALA A N 1
ATOM 773 C CA . ALA A 1 94 ? -7.646 9.641 0.695 1.00 95.25 94 ALA A CA 1
ATOM 774 C C . ALA A 1 94 ? -8.382 10.511 -0.341 1.00 95.25 94 ALA A C 1
ATOM 776 O O . ALA A 1 94 ? -9.471 11.012 -0.051 1.00 95.25 94 ALA A O 1
ATOM 777 N N . GLU A 1 95 ? -7.826 10.661 -1.546 1.00 96.31 95 GLU A N 1
ATOM 778 C CA . GLU A 1 95 ? -8.414 11.426 -2.654 1.00 96.31 95 GLU A CA 1
ATOM 779 C C . GLU A 1 95 ? -9.786 10.871 -3.053 1.00 96.31 95 GLU A C 1
ATOM 781 O O . GLU A 1 95 ? -10.761 11.618 -3.170 1.00 96.31 95 GLU A O 1
ATOM 786 N N . LEU A 1 96 ? -9.883 9.544 -3.171 1.00 95.75 96 LEU A N 1
ATOM 787 C CA . LEU A 1 96 ? -11.120 8.832 -3.491 1.00 95.75 96 LEU A CA 1
ATOM 788 C C . LEU A 1 96 ? -12.112 8.778 -2.320 1.00 95.75 96 LEU A C 1
ATOM 790 O O . LEU A 1 96 ? -13.223 8.277 -2.490 1.00 95.75 96 LEU A O 1
ATOM 794 N N . LYS A 1 97 ? -11.738 9.303 -1.144 1.00 95.88 97 LYS A N 1
ATOM 795 C CA . LYS A 1 97 ? -12.557 9.316 0.079 1.00 95.88 97 LYS A CA 1
ATOM 796 C C . LYS A 1 97 ? -13.089 7.925 0.426 1.00 95.88 97 LYS A C 1
ATOM 798 O O . LYS A 1 97 ? -14.276 7.765 0.721 1.00 95.88 97 LYS A O 1
ATOM 803 N N . LEU A 1 98 ? -12.211 6.921 0.377 1.00 95.62 98 LEU A N 1
ATOM 804 C CA . LEU A 1 98 ? -12.574 5.562 0.764 1.00 95.62 98 LEU A CA 1
ATOM 805 C C . LEU A 1 98 ? -13.097 5.528 2.212 1.00 95.62 98 LEU A C 1
ATOM 807 O O . LEU A 1 98 ? -12.778 6.387 3.036 1.00 95.62 98 LEU A O 1
ATOM 811 N N . ALA A 1 99 ? -13.918 4.524 2.526 1.00 95.88 99 ALA A N 1
ATOM 812 C CA . ALA A 1 99 ? -14.605 4.422 3.819 1.00 95.88 99 ALA A CA 1
ATOM 813 C C . ALA A 1 99 ? -13.651 4.293 5.027 1.00 95.88 99 ALA A C 1
ATOM 815 O O . ALA A 1 99 ? -14.036 4.579 6.163 1.00 95.88 99 ALA A O 1
ATOM 816 N N . GLY A 1 100 ? -12.415 3.867 4.782 1.00 96.31 100 GLY A N 1
ATOM 817 C CA . GLY A 1 100 ? -11.319 3.777 5.737 1.00 96.31 100 GLY A CA 1
ATOM 818 C C . GLY A 1 100 ? -9.990 4.247 5.151 1.00 96.31 100 GLY A C 1
ATOM 819 O O . GLY A 1 100 ? -9.926 4.797 4.049 1.00 96.31 100 GLY A O 1
ATOM 820 N N . ARG A 1 101 ? -8.924 4.044 5.922 1.00 97.00 101 ARG A N 1
ATOM 821 C CA . ARG A 1 101 ? -7.557 4.468 5.606 1.00 97.00 101 ARG A CA 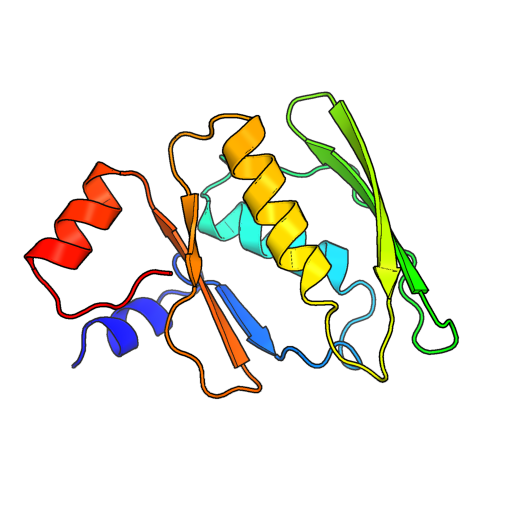1
ATOM 822 C C . ARG A 1 101 ? -6.579 3.343 5.898 1.00 97.00 101 ARG A C 1
ATOM 824 O O . ARG A 1 101 ? -6.839 2.520 6.774 1.00 97.00 101 ARG A O 1
ATOM 831 N N . PHE A 1 102 ? -5.470 3.344 5.172 1.00 97.19 102 PHE A N 1
ATOM 832 C CA . PHE A 1 102 ? -4.308 2.540 5.520 1.00 97.19 102 PHE A CA 1
ATOM 833 C C . PHE A 1 102 ? -3.532 3.231 6.641 1.00 97.19 102 PHE A C 1
ATOM 835 O O . PHE A 1 102 ? -3.447 4.459 6.654 1.00 97.19 102 PHE A O 1
ATOM 842 N N . TYR A 1 103 ? -3.013 2.434 7.565 1.00 94.81 103 TYR A N 1
ATOM 843 C CA . TYR A 1 103 ? -2.180 2.863 8.680 1.00 94.81 103 TYR A CA 1
ATOM 844 C C . TYR A 1 103 ? -0.929 2.000 8.718 1.00 94.81 103 TYR A C 1
ATOM 846 O O . TYR A 1 103 ? -1.030 0.779 8.544 1.00 94.81 103 TYR A O 1
ATOM 854 N N . ALA A 1 104 ? 0.217 2.623 8.974 1.00 92.00 104 ALA A N 1
ATOM 855 C CA . ALA A 1 104 ? 1.425 1.886 9.307 1.00 92.00 104 ALA A CA 1
ATOM 856 C C . ALA A 1 104 ? 1.336 1.381 10.755 1.00 92.00 104 ALA A C 1
ATOM 858 O O . ALA A 1 104 ? 0.846 2.082 11.646 1.00 92.00 104 ALA A O 1
ATOM 859 N N . LEU A 1 105 ? 1.790 0.150 10.976 1.00 90.38 105 LEU A N 1
ATOM 860 C CA . LEU A 1 105 ? 2.015 -0.423 12.300 1.00 90.38 105 LEU A CA 1
ATOM 861 C C . LEU A 1 105 ? 3.526 -0.480 12.575 1.00 90.38 105 LEU A C 1
ATOM 863 O O . LEU A 1 105 ? 4.303 -0.562 11.621 1.00 90.38 105 LEU A O 1
ATOM 867 N N . PRO A 1 106 ? 3.961 -0.497 13.850 1.00 85.69 106 PRO A N 1
ATOM 868 C CA . PRO A 1 106 ? 5.374 -0.647 14.182 1.00 85.69 106 PRO A CA 1
ATOM 869 C C . PRO A 1 106 ? 5.997 -1.877 13.503 1.00 85.69 106 PRO A C 1
ATOM 871 O O . PRO A 1 106 ? 5.478 -2.992 13.621 1.00 85.69 106 PRO A O 1
ATOM 874 N N . GLY A 1 107 ? 7.102 -1.660 12.791 1.00 77.62 107 GLY A N 1
ATOM 875 C CA . GLY A 1 107 ? 7.905 -2.684 12.116 1.00 77.62 107 GLY A CA 1
ATOM 876 C C . GLY A 1 107 ? 9.352 -2.689 12.613 1.00 77.62 107 GLY A C 1
ATOM 877 O O . GLY A 1 107 ? 9.728 -1.883 13.466 1.00 77.62 107 GLY A O 1
ATOM 878 N N . ASP A 1 108 ? 10.171 -3.595 12.083 1.00 78.44 108 ASP A N 1
ATOM 879 C CA . ASP A 1 108 ? 11.584 -3.766 12.459 1.00 78.44 108 ASP A CA 1
ATOM 880 C C . ASP A 1 108 ? 12.575 -3.170 11.438 1.00 78.44 108 ASP A C 1
ATOM 882 O O . ASP A 1 108 ? 13.768 -3.465 11.462 1.00 78.44 108 ASP A O 1
ATOM 886 N N . GLY A 1 109 ? 12.098 -2.259 10.586 1.00 73.25 109 GLY A N 1
ATOM 887 C CA . GLY A 1 109 ? 12.908 -1.470 9.651 1.00 73.25 109 GLY A CA 1
ATOM 888 C C . GLY A 1 109 ? 13.185 -2.154 8.313 1.00 73.25 109 GLY A C 1
ATOM 889 O O . GLY A 1 109 ? 13.438 -1.452 7.342 1.00 73.25 109 GLY A O 1
ATOM 890 N N . GLN A 1 110 ? 13.088 -3.483 8.251 1.00 84.25 110 GLN A N 1
ATOM 891 C CA . GLN A 1 110 ? 13.140 -4.256 7.003 1.00 84.25 110 GLN A CA 1
ATOM 892 C C . GLN A 1 110 ? 11.753 -4.766 6.614 1.00 84.25 110 GLN A C 1
ATOM 894 O O . GLN A 1 110 ? 11.416 -4.819 5.433 1.00 84.25 110 GLN A O 1
ATOM 899 N N . VAL A 1 111 ? 10.918 -5.068 7.610 1.00 89.00 111 VAL A N 1
ATOM 900 C CA . VAL A 1 111 ? 9.544 -5.508 7.400 1.00 89.00 111 VAL A CA 1
ATOM 901 C C . VAL A 1 111 ? 8.579 -4.360 7.668 1.00 89.00 111 VAL A C 1
ATOM 903 O O . VAL A 1 111 ? 8.615 -3.713 8.722 1.00 89.00 111 VAL A O 1
ATOM 906 N N . ALA A 1 112 ? 7.682 -4.125 6.714 1.00 91.44 112 ALA A N 1
ATOM 907 C CA . ALA A 1 112 ? 6.626 -3.135 6.830 1.00 91.44 112 ALA A CA 1
ATOM 908 C C . ALA A 1 112 ? 5.277 -3.802 7.128 1.00 91.44 112 ALA A C 1
ATOM 910 O O . ALA A 1 112 ? 4.931 -4.844 6.565 1.00 91.44 112 ALA A O 1
ATOM 911 N N . HIS A 1 113 ? 4.506 -3.178 8.019 1.00 93.25 113 HIS A N 1
ATOM 912 C CA . HIS A 1 113 ? 3.215 -3.669 8.487 1.00 93.25 113 HIS A CA 1
ATOM 913 C C . HIS A 1 113 ? 2.129 -2.633 8.215 1.00 93.25 113 HIS A C 1
ATOM 915 O O . HIS A 1 113 ? 2.230 -1.490 8.663 1.00 93.25 113 HIS A O 1
ATOM 921 N N . PHE A 1 114 ? 1.056 -3.037 7.540 1.00 95.12 114 PHE A N 1
ATOM 922 C CA . PHE A 1 114 ? -0.045 -2.144 7.196 1.00 95.12 114 PHE A CA 1
ATOM 923 C C . PHE A 1 114 ? -1.401 -2.744 7.521 1.00 95.12 114 PHE A C 1
ATOM 925 O O . PHE A 1 114 ? -1.656 -3.920 7.280 1.00 95.12 114 PHE A O 1
ATOM 932 N N . ILE A 1 115 ? -2.306 -1.905 8.015 1.00 96.19 115 ILE A N 1
ATOM 933 C CA . ILE A 1 115 ? -3.694 -2.271 8.297 1.00 96.19 115 ILE A CA 1
ATOM 934 C C . ILE A 1 115 ? -4.643 -1.262 7.657 1.00 96.19 115 ILE A C 1
ATOM 936 O O . ILE A 1 115 ? -4.354 -0.068 7.611 1.00 96.19 115 ILE A O 1
ATOM 940 N N . TYR A 1 116 ? -5.796 -1.724 7.174 1.00 97.31 116 TYR A N 1
ATOM 941 C CA . TYR A 1 116 ? -6.865 -0.845 6.706 1.00 97.31 116 TYR A CA 1
ATOM 942 C C . TYR A 1 116 ? -7.974 -0.752 7.751 1.00 97.31 116 TYR A C 1
ATOM 944 O O . TYR A 1 116 ? -8.535 -1.765 8.166 1.00 97.31 116 TYR A O 1
ATOM 952 N N . LEU A 1 117 ? -8.315 0.465 8.175 1.00 96.62 117 LEU A N 1
ATOM 953 C CA . LEU A 1 117 ? -9.321 0.690 9.212 1.00 96.62 117 LEU A CA 1
ATOM 954 C C . LEU A 1 117 ? -10.288 1.800 8.813 1.00 96.62 117 LEU A C 1
ATOM 956 O O . LEU A 1 117 ? -9.900 2.881 8.367 1.00 96.62 117 LEU A O 1
ATOM 960 N N . THR A 1 118 ? -11.572 1.566 9.054 1.00 96.81 118 THR A N 1
ATOM 961 C CA . THR A 1 118 ? -12.582 2.630 9.081 1.00 96.81 118 THR A CA 1
ATOM 962 C C . THR A 1 118 ? -12.398 3.520 10.319 1.00 96.81 118 THR A C 1
ATOM 964 O O . THR A 1 118 ? -11.835 3.075 11.325 1.00 96.81 118 THR A O 1
ATOM 967 N N . PRO A 1 119 ? -12.915 4.765 10.323 1.00 95.75 119 PRO A N 1
ATOM 968 C CA . PRO A 1 119 ? -12.799 5.644 11.485 1.00 95.75 119 PRO A CA 1
ATOM 969 C C . PRO A 1 119 ? -13.338 5.049 12.802 1.00 95.75 119 PRO A C 1
ATOM 971 O O . PRO A 1 119 ? -12.685 5.239 13.830 1.00 95.75 119 PRO A O 1
ATOM 974 N N . PRO A 1 120 ? -14.475 4.316 12.828 1.00 96.38 120 PRO A N 1
ATOM 975 C CA . PRO A 1 120 ? -14.920 3.630 14.041 1.00 96.38 120 PRO A CA 1
ATOM 976 C C . PRO A 1 120 ? -13.958 2.528 14.505 1.00 96.38 120 PRO A C 1
ATOM 978 O O . PRO A 1 120 ? -13.697 2.431 15.700 1.00 96.38 120 PRO A O 1
ATOM 981 N N . GLN A 1 121 ? -13.395 1.736 13.584 1.00 95.06 121 GLN A N 1
ATOM 982 C CA . GLN A 1 121 ? -12.430 0.680 13.924 1.00 95.06 121 GLN A CA 1
ATOM 983 C C . GLN A 1 121 ? -11.129 1.268 14.482 1.00 95.06 121 GLN A C 1
ATOM 985 O O . GLN A 1 121 ? -10.665 0.835 15.533 1.00 95.06 121 GLN A O 1
ATOM 990 N N . ALA A 1 122 ? -10.579 2.298 13.830 1.00 94.75 122 ALA A N 1
ATOM 991 C CA . ALA A 1 122 ? -9.372 2.978 14.297 1.00 94.75 122 ALA A CA 1
ATOM 992 C C . ALA A 1 122 ? -9.572 3.608 15.682 1.00 94.75 122 ALA A C 1
ATOM 994 O O . ALA A 1 122 ? -8.695 3.519 16.538 1.00 94.75 122 ALA A O 1
ATOM 995 N N . ARG A 1 123 ? -10.744 4.210 15.926 1.00 94.06 123 ARG A N 1
ATOM 996 C CA . ARG A 1 123 ? -11.099 4.755 17.240 1.00 94.06 123 ARG A CA 1
ATOM 997 C C . ARG A 1 123 ? -11.150 3.664 18.304 1.00 94.06 123 ARG A C 1
ATOM 999 O O . ARG A 1 123 ? -10.522 3.818 19.343 1.00 94.06 123 ARG A O 1
ATOM 1006 N N . LEU A 1 124 ? -11.848 2.564 18.024 1.00 93.94 124 LEU A N 1
ATOM 1007 C CA . LEU A 1 124 ? -11.971 1.448 18.958 1.00 93.94 124 LEU A CA 1
ATOM 1008 C C . LEU A 1 124 ? -10.598 0.873 19.319 1.00 93.94 124 LEU A C 1
ATOM 1010 O O . LEU A 1 124 ? -10.344 0.616 20.493 1.00 93.94 124 LEU A O 1
ATOM 1014 N N . LEU A 1 125 ? -9.700 0.723 18.341 1.00 91.31 125 LEU A N 1
ATOM 1015 C CA . LEU A 1 125 ? -8.345 0.242 18.601 1.00 91.31 125 LEU A CA 1
ATOM 1016 C C . LEU A 1 125 ? -7.544 1.215 19.477 1.00 91.31 125 LEU A C 1
ATOM 1018 O O . LEU A 1 125 ? -6.973 0.778 20.470 1.00 91.31 125 LEU A O 1
ATOM 1022 N N . LYS A 1 126 ? -7.572 2.523 19.182 1.00 90.25 126 LYS A N 1
ATOM 1023 C CA . LYS A 1 126 ? -6.860 3.549 19.973 1.00 90.25 126 LYS A CA 1
ATOM 1024 C C . LYS A 1 126 ? -7.410 3.729 21.393 1.00 90.25 126 LYS A C 1
ATOM 1026 O O . LYS A 1 126 ? -6.659 4.083 22.293 1.00 90.25 126 LYS A O 1
ATOM 1031 N N . GLU A 1 127 ? -8.712 3.532 21.599 1.00 92.38 127 GLU A N 1
ATOM 1032 C CA . GLU A 1 127 ? -9.353 3.684 22.915 1.00 92.38 127 GLU A CA 1
ATOM 1033 C C . GLU A 1 127 ? -9.115 2.479 23.836 1.00 92.38 127 GLU A C 1
ATOM 1035 O O . GLU A 1 127 ? -9.073 2.642 25.054 1.00 92.38 127 GLU A O 1
ATOM 1040 N N . ASN A 1 128 ? -8.971 1.276 23.271 1.00 89.62 128 ASN A N 1
ATOM 1041 C CA . ASN A 1 128 ? -8.904 0.033 24.048 1.00 89.62 128 ASN A CA 1
ATOM 1042 C C . ASN A 1 128 ? -7.501 -0.578 24.113 1.00 89.62 128 ASN A C 1
ATOM 1044 O O . ASN A 1 128 ? -7.255 -1.442 24.956 1.00 89.62 128 ASN A O 1
ATOM 1048 N N . TYR A 1 129 ? -6.585 -0.142 23.248 1.00 88.81 129 TYR A N 1
ATOM 1049 C CA . TYR A 1 129 ? -5.244 -0.696 23.155 1.00 88.81 129 TYR A CA 1
ATOM 1050 C C . TYR A 1 129 ? -4.199 0.395 22.919 1.00 88.81 129 TYR A C 1
ATOM 1052 O O . TYR A 1 129 ? -4.465 1.427 22.304 1.00 88.81 129 TYR A O 1
ATOM 1060 N N . THR A 1 130 ? -2.978 0.153 23.391 1.00 83.44 130 THR A N 1
ATOM 1061 C CA . THR A 1 130 ? -1.825 1.023 23.135 1.00 83.44 130 THR A CA 1
ATOM 1062 C C . THR A 1 130 ? -1.230 0.686 21.771 1.00 83.44 130 THR A C 1
ATOM 1064 O O . THR A 1 130 ? -0.183 0.060 21.703 1.00 83.44 130 THR A O 1
ATOM 1067 N N . LEU A 1 131 ? -1.936 1.070 20.705 1.00 82.94 131 LEU A N 1
ATOM 1068 C CA . LEU A 1 131 ? -1.522 0.852 19.320 1.00 82.94 131 LEU A CA 1
ATOM 1069 C C . LEU A 1 131 ? -1.163 2.187 18.657 1.00 82.94 131 LEU A C 1
ATOM 1071 O O . LEU A 1 131 ? -2.001 3.093 18.574 1.00 82.94 131 LEU A O 1
ATOM 1075 N N . GLU A 1 132 ? 0.065 2.293 18.159 1.00 83.31 132 GLU A N 1
ATOM 1076 C CA . GLU A 1 132 ? 0.494 3.414 17.324 1.00 83.31 132 GLU A CA 1
ATOM 1077 C C . GLU A 1 132 ? -0.008 3.186 15.892 1.00 83.31 132 GLU A C 1
ATOM 1079 O O . GLU A 1 132 ? 0.201 2.126 15.308 1.00 83.31 132 GLU A O 1
ATOM 1084 N N . LEU A 1 133 ? -0.756 4.162 15.372 1.00 83.88 133 LEU A N 1
ATOM 1085 C CA . LEU A 1 133 ? -1.306 4.160 14.017 1.00 83.88 133 LEU A CA 1
ATOM 1086 C C . LEU A 1 133 ? -0.894 5.472 13.358 1.00 83.88 133 LEU A C 1
ATOM 1088 O O . LEU A 1 133 ? -1.451 6.522 13.723 1.00 83.88 133 LEU A O 1
ATOM 1092 N N . GLU A 1 134 ? 0.052 5.378 12.428 1.00 77.38 134 GLU A N 1
ATOM 1093 C CA . GLU A 1 134 ? 0.600 6.488 11.636 1.00 77.38 134 GLU A CA 1
ATOM 1094 C C . GLU A 1 134 ? -0.074 6.591 10.265 1.00 77.38 134 GLU A C 1
ATOM 1096 O O . GLU A 1 134 ? -0.315 5.533 9.632 1.00 77.38 134 GLU A O 1
#

Sequence (134 aa):
MKIEELLLSLSDVVFVFDTELANLEHPYEEILQSFARISHGVFHPTNIQDDFDLKHTHGEVTFQLAGQKYRRRFDIDGDWVDPEFLTYVFGLAAELKLAGRFYALPGDGQVAHFIYLTPPQARLLKENYTLELE

Secondary structure (DSSP, 8-state):
--HHHHHHT-TTTEEEEESB-TT-SSHHHHHHHHHHHHTTTSS--EEEEE---TTSSEEEEEEEETTEEEEEEEE-BTTBPPHHHHHHHHHHHHHTT-SSEEEEE---SSEEEEEEE-HHHHHHHHHHS-----